Protein AF-A0A2E4W8S2-F1 (afdb_monomer)

Structure (mmCIF, N/CA/C/O backbone):
data_AF-A0A2E4W8S2-F1
#
_entry.id   AF-A0A2E4W8S2-F1
#
loop_
_atom_site.group_PDB
_atom_site.id
_atom_site.type_symbol
_atom_site.label_atom_id
_atom_site.label_alt_id
_atom_site.label_comp_id
_atom_site.label_asym_id
_atom_site.label_entity_id
_atom_site.label_seq_id
_atom_site.pdbx_PDB_ins_code
_atom_site.Cartn_x
_atom_site.Cartn_y
_atom_site.Cartn_z
_atom_site.occupancy
_atom_site.B_iso_or_equiv
_atom_site.auth_seq_id
_atom_site.auth_comp_id
_atom_site.auth_asym_id
_atom_site.auth_atom_id
_atom_site.pdbx_PDB_model_num
ATOM 1 N N . MET A 1 1 ? -14.347 7.498 3.972 1.00 77.75 1 MET A N 1
ATOM 2 C CA . MET A 1 1 ? -12.872 7.646 4.040 1.00 77.75 1 MET A CA 1
ATOM 3 C C . MET A 1 1 ? -12.135 6.314 3.904 1.00 77.75 1 MET A C 1
ATOM 5 O O . MET A 1 1 ? -11.339 6.204 2.988 1.00 77.75 1 MET A O 1
ATOM 9 N N . ALA A 1 2 ? -12.430 5.287 4.717 1.00 89.81 2 ALA A N 1
ATOM 10 C CA . ALA A 1 2 ? -11.776 3.968 4.613 1.00 89.81 2 ALA A CA 1
ATOM 11 C C . ALA A 1 2 ? -11.838 3.335 3.206 1.00 89.81 2 ALA A C 1
ATOM 13 O O . ALA A 1 2 ? -10.816 2.892 2.699 1.00 89.81 2 ALA A O 1
ATOM 14 N N . ALA A 1 3 ? -13.008 3.360 2.552 1.00 91.56 3 ALA A N 1
ATOM 15 C CA . ALA A 1 3 ? -13.163 2.837 1.191 1.00 91.56 3 ALA A CA 1
ATOM 16 C C . ALA A 1 3 ? -12.272 3.567 0.173 1.00 91.56 3 ALA A C 1
ATOM 18 O O . ALA A 1 3 ? -11.621 2.922 -0.633 1.00 91.56 3 ALA A O 1
ATOM 19 N N . ALA A 1 4 ? -12.178 4.899 0.256 1.00 94.50 4 ALA A N 1
ATOM 20 C CA . ALA A 1 4 ? -11.327 5.683 -0.639 1.00 94.50 4 ALA A CA 1
ATOM 21 C C . ALA A 1 4 ? -9.839 5.337 -0.469 1.00 94.50 4 ALA A C 1
ATOM 23 O O . ALA A 1 4 ? -9.138 5.191 -1.464 1.00 94.50 4 ALA A O 1
ATOM 24 N N . LEU A 1 5 ? -9.376 5.153 0.774 1.00 94.69 5 LEU A N 1
ATOM 25 C CA . LEU A 1 5 ? -7.997 4.742 1.059 1.00 94.69 5 LEU A CA 1
ATOM 26 C C . LEU A 1 5 ? -7.706 3.341 0.515 1.00 94.69 5 LEU A C 1
ATOM 28 O O . LEU A 1 5 ? -6.697 3.147 -0.149 1.00 94.69 5 LEU A O 1
ATOM 32 N N . LEU A 1 6 ? -8.618 2.388 0.727 1.00 95.50 6 LEU A N 1
ATOM 33 C CA . LEU A 1 6 ? -8.455 1.025 0.224 1.00 95.50 6 LEU A CA 1
ATOM 34 C C . LEU A 1 6 ? -8.469 0.974 -1.312 1.00 95.50 6 LEU A C 1
ATOM 36 O O . LEU A 1 6 ? -7.662 0.263 -1.911 1.00 95.50 6 LEU A O 1
ATOM 40 N N . THR A 1 7 ? -9.347 1.747 -1.956 1.00 96.81 7 THR A N 1
ATOM 41 C CA . THR A 1 7 ? -9.377 1.884 -3.418 1.00 96.81 7 THR A CA 1
ATOM 42 C C . THR A 1 7 ? -8.080 2.493 -3.937 1.00 96.81 7 THR A C 1
ATOM 44 O O . THR A 1 7 ? -7.538 1.993 -4.919 1.00 96.81 7 THR A O 1
ATOM 47 N N . ALA A 1 8 ? -7.554 3.527 -3.273 1.00 96.81 8 ALA A N 1
ATOM 48 C CA . ALA A 1 8 ? -6.283 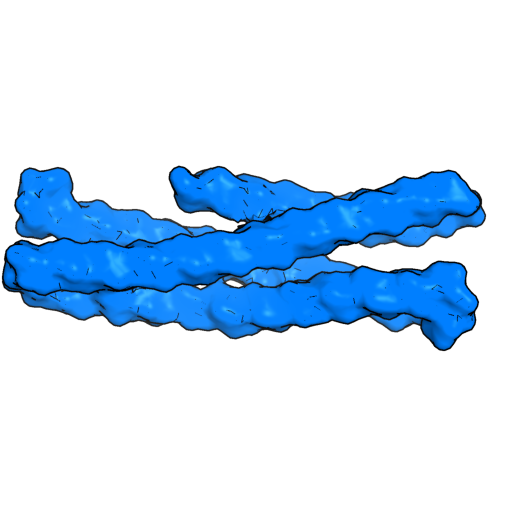4.137 -3.644 1.00 96.81 8 ALA A CA 1
ATOM 49 C C . ALA A 1 8 ? -5.125 3.133 -3.529 1.00 96.81 8 ALA A C 1
ATOM 51 O O . ALA A 1 8 ? -4.430 2.920 -4.518 1.00 96.81 8 ALA A O 1
ATOM 52 N N . THR A 1 9 ? -4.975 2.424 -2.402 1.00 97.06 9 THR A N 1
ATOM 53 C CA . THR A 1 9 ? -3.939 1.382 -2.277 1.00 97.06 9 THR A CA 1
ATOM 54 C C . THR A 1 9 ? -4.109 0.283 -3.331 1.00 97.06 9 THR A C 1
ATOM 56 O O . THR A 1 9 ? -3.142 -0.165 -3.940 1.00 97.06 9 THR A O 1
ATOM 59 N N . THR A 1 10 ? -5.342 -0.150 -3.601 1.00 98.19 10 THR A N 1
ATOM 60 C CA . THR A 1 10 ? -5.601 -1.191 -4.608 1.00 98.19 10 THR A CA 1
ATOM 61 C C . THR A 1 10 ? -5.191 -0.724 -6.003 1.00 98.19 10 THR A C 1
ATOM 63 O O . THR A 1 10 ? -4.492 -1.441 -6.718 1.00 98.19 10 THR A O 1
ATOM 66 N N . LEU A 1 11 ? -5.588 0.492 -6.389 1.00 98.12 11 LEU A N 1
ATOM 67 C CA . LEU A 1 11 ? -5.243 1.060 -7.688 1.00 98.12 11 LEU A CA 1
ATOM 68 C C . LEU A 1 11 ? -3.733 1.283 -7.816 1.00 98.12 11 LEU A C 1
ATOM 70 O O . LEU A 1 11 ? -3.175 1.044 -8.886 1.00 98.12 11 LEU A O 1
ATOM 74 N N . SER A 1 12 ? -3.058 1.675 -6.733 1.00 97.69 12 SER A N 1
ATOM 75 C CA . SER A 1 12 ? -1.608 1.839 -6.742 1.00 97.69 12 SER A CA 1
ATOM 76 C C . SER A 1 12 ? -0.891 0.494 -6.912 1.00 97.69 12 SER A C 1
ATOM 78 O O . SER A 1 12 ? 0.024 0.388 -7.720 1.00 97.69 12 SER A O 1
ATOM 80 N N . ILE A 1 13 ? -1.360 -0.577 -6.270 1.00 98.12 13 ILE A N 1
ATOM 81 C CA . ILE A 1 13 ? -0.814 -1.932 -6.460 1.00 98.12 13 ILE A CA 1
ATOM 82 C C . ILE A 1 13 ? -0.994 -2.419 -7.896 1.00 98.12 13 ILE A C 1
ATOM 84 O O . ILE A 1 13 ? -0.048 -2.930 -8.498 1.00 98.12 13 ILE A O 1
ATOM 88 N N . VAL A 1 14 ? -2.190 -2.238 -8.462 1.00 98.56 14 VAL A N 1
ATOM 89 C CA . VAL A 1 14 ? -2.449 -2.571 -9.869 1.00 98.56 14 VAL A CA 1
ATOM 90 C C . VAL A 1 14 ? -1.524 -1.763 -10.777 1.00 98.56 14 VAL A C 1
ATOM 92 O O . VAL A 1 14 ? -0.908 -2.327 -11.675 1.00 98.56 14 VAL A O 1
ATOM 95 N N . GLY A 1 15 ? -1.358 -0.467 -10.512 1.00 98.44 15 GLY A N 1
ATOM 96 C CA . GLY A 1 15 ? -0.437 0.386 -11.256 1.00 98.44 15 GLY A CA 1
ATOM 97 C C . GLY A 1 15 ? 1.022 -0.077 -11.173 1.00 98.44 15 GLY A C 1
ATOM 98 O O . GLY A 1 15 ? 1.718 -0.038 -12.185 1.00 98.44 15 GLY A O 1
ATOM 99 N N . LEU A 1 16 ? 1.487 -0.564 -10.012 1.00 98.25 16 LEU A N 1
ATOM 100 C CA . LEU A 1 16 ? 2.841 -1.106 -9.856 1.00 98.25 16 LEU A CA 1
ATOM 101 C C . LEU A 1 16 ? 3.005 -2.370 -10.702 1.00 98.25 16 LEU A C 1
ATOM 103 O O . LEU A 1 16 ? 3.991 -2.500 -11.422 1.00 98.25 16 LEU A O 1
ATOM 107 N N . ALA A 1 17 ? 2.021 -3.271 -10.672 1.00 98.50 17 ALA A N 1
ATOM 108 C CA . ALA A 1 17 ? 2.038 -4.484 -11.483 1.00 98.50 17 ALA A CA 1
ATOM 109 C C . ALA A 1 17 ? 2.027 -4.172 -12.991 1.00 98.50 17 ALA A C 1
ATOM 111 O O . ALA A 1 17 ? 2.814 -4.741 -13.745 1.00 98.50 17 ALA A O 1
ATOM 112 N N . VAL A 1 18 ? 1.190 -3.226 -13.431 1.00 98.56 18 VAL A N 1
ATOM 113 C CA . VAL A 1 18 ? 1.166 -2.760 -14.829 1.00 98.56 18 VAL A CA 1
ATOM 114 C C . VAL A 1 18 ? 2.500 -2.120 -15.212 1.00 98.56 18 VAL A C 1
ATOM 116 O O . VAL A 1 18 ? 3.008 -2.375 -16.301 1.00 98.56 18 VAL A O 1
ATOM 119 N N . SER A 1 19 ? 3.103 -1.341 -14.313 1.00 98.06 19 SER A N 1
ATOM 120 C CA . SER A 1 19 ? 4.425 -0.761 -14.540 1.00 98.06 19 SER A CA 1
ATOM 121 C C . SER A 1 19 ? 5.490 -1.841 -14.744 1.00 98.06 19 SER A C 1
ATOM 123 O O . SER A 1 19 ? 6.252 -1.752 -15.703 1.00 98.06 19 SER A O 1
ATOM 125 N N . VAL A 1 20 ? 5.492 -2.909 -13.936 1.00 98.00 20 VAL A N 1
ATOM 126 C CA . VAL A 1 20 ? 6.392 -4.063 -14.132 1.00 98.00 20 VAL A CA 1
ATOM 127 C C . VAL A 1 20 ? 6.211 -4.682 -15.519 1.00 98.00 20 VAL A C 1
ATOM 129 O O . VAL A 1 20 ? 7.197 -4.950 -16.201 1.00 98.00 20 VAL A O 1
ATOM 132 N N . VAL A 1 21 ? 4.967 -4.863 -15.973 1.00 98.12 21 VAL A N 1
ATOM 133 C CA . VAL A 1 21 ? 4.690 -5.364 -17.330 1.00 98.12 21 VAL A CA 1
ATOM 134 C C . VAL A 1 21 ? 5.247 -4.414 -18.391 1.00 98.12 21 VAL A C 1
ATOM 136 O O . VAL A 1 21 ? 5.896 -4.866 -19.329 1.00 98.12 21 VAL A O 1
ATOM 139 N N . PHE A 1 22 ? 5.058 -3.101 -18.241 1.00 97.81 22 PHE A N 1
ATOM 140 C CA . PHE A 1 22 ? 5.627 -2.124 -19.174 1.00 97.81 22 PHE A CA 1
ATOM 141 C C . PHE A 1 22 ? 7.155 -2.135 -19.189 1.00 97.81 22 PHE A C 1
ATOM 143 O O . PHE A 1 22 ? 7.720 -1.953 -20.260 1.00 97.81 22 PHE A O 1
ATOM 150 N N . GLY A 1 23 ? 7.805 -2.388 -18.052 1.00 96.25 23 GLY A N 1
ATOM 151 C CA . GLY A 1 23 ? 9.261 -2.507 -17.973 1.00 96.25 23 GLY A CA 1
ATOM 152 C C . GLY A 1 23 ? 9.794 -3.684 -18.794 1.00 96.25 23 GLY A C 1
ATOM 153 O O . GLY A 1 23 ? 10.776 -3.533 -19.509 1.00 96.25 23 GLY A O 1
ATOM 154 N N . HIS A 1 24 ? 9.103 -4.830 -18.770 1.00 96.19 24 HIS A N 1
ATOM 155 C CA . HIS A 1 24 ? 9.475 -6.003 -19.580 1.00 96.19 24 HIS A CA 1
ATOM 156 C C . HIS A 1 24 ? 9.240 -5.820 -21.077 1.00 96.19 24 HIS A C 1
ATOM 158 O O . HIS A 1 24 ? 9.953 -6.408 -21.884 1.00 96.19 24 HIS A O 1
ATOM 164 N N . LEU A 1 25 ? 8.231 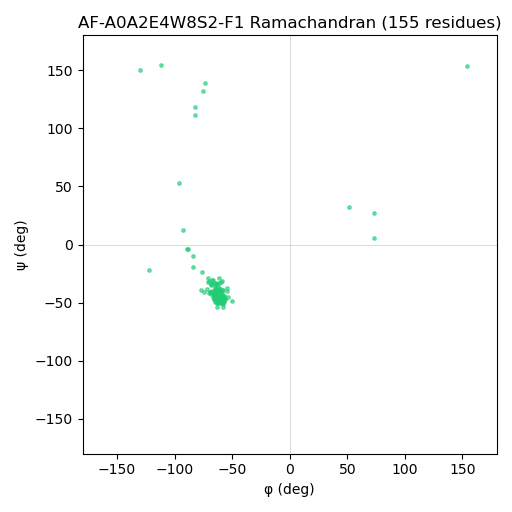-5.031 -21.444 1.00 96.19 25 LEU A N 1
ATOM 165 C CA . LEU A 1 25 ? 7.868 -4.779 -22.839 1.00 96.19 25 LEU A CA 1
ATOM 166 C C . LEU A 1 25 ? 8.624 -3.593 -23.455 1.00 96.19 25 LEU A C 1
ATOM 168 O O . LEU A 1 25 ? 8.406 -3.292 -24.625 1.00 96.19 25 LEU A O 1
ATOM 172 N N . ALA A 1 26 ? 9.451 -2.884 -22.683 1.00 94.25 26 ALA A N 1
ATOM 173 C CA . ALA A 1 26 ? 10.141 -1.693 -23.153 1.00 94.25 26 ALA A CA 1
ATOM 174 C C . ALA A 1 26 ? 11.417 -2.057 -23.927 1.00 94.25 26 ALA A C 1
ATOM 176 O O . ALA A 1 26 ? 12.408 -2.510 -23.355 1.00 94.25 26 ALA A O 1
ATOM 177 N N . HIS A 1 27 ? 11.405 -1.801 -25.233 1.00 91.69 27 HIS A N 1
AT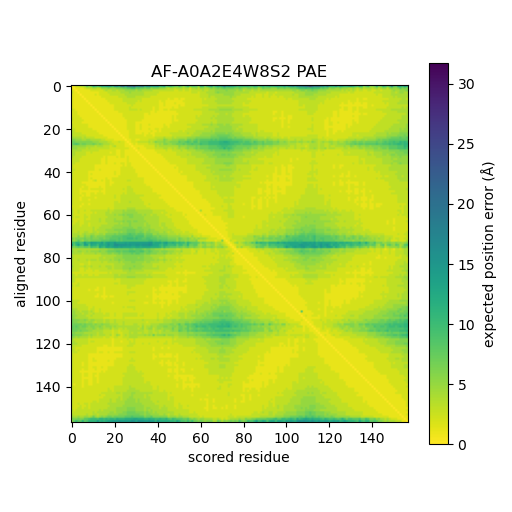OM 178 C CA . HIS A 1 27 ? 12.553 -1.973 -26.125 1.00 91.69 27 HIS A CA 1
ATOM 179 C C . HIS A 1 27 ? 12.939 -0.672 -26.841 1.00 91.69 27 HIS A C 1
ATOM 181 O O . HIS A 1 27 ? 14.083 -0.522 -27.270 1.00 91.69 27 HIS A O 1
ATOM 187 N N . ALA A 1 28 ? 12.010 0.283 -26.949 1.00 94.69 28 ALA A N 1
ATOM 188 C CA . ALA A 1 28 ? 12.233 1.595 -27.547 1.00 94.69 28 ALA A CA 1
ATOM 189 C C . ALA A 1 28 ? 12.184 2.737 -26.507 1.00 94.69 28 ALA A C 1
ATOM 191 O O . ALA A 1 28 ? 11.473 2.634 -25.503 1.00 94.69 28 ALA A O 1
ATOM 192 N N . PRO A 1 29 ? 12.846 3.887 -26.760 1.00 92.06 29 PRO A N 1
ATOM 193 C CA . PRO A 1 29 ? 12.883 5.011 -25.815 1.00 92.06 29 PRO A CA 1
ATOM 194 C C . PRO A 1 29 ? 11.504 5.520 -25.363 1.00 92.06 29 PRO A C 1
ATOM 196 O O . PRO A 1 29 ? 11.315 5.864 -24.199 1.00 92.06 29 PRO A O 1
ATOM 199 N N . GLY A 1 30 ? 10.512 5.536 -26.262 1.00 95.00 30 GLY A N 1
ATOM 200 C CA . GLY A 1 30 ? 9.146 5.952 -25.922 1.00 95.00 30 GLY A CA 1
ATOM 201 C C . GLY A 1 30 ? 8.431 4.992 -24.962 1.00 95.00 30 GLY A C 1
ATOM 202 O O . GLY A 1 30 ? 7.617 5.419 -24.145 1.00 95.00 30 GLY A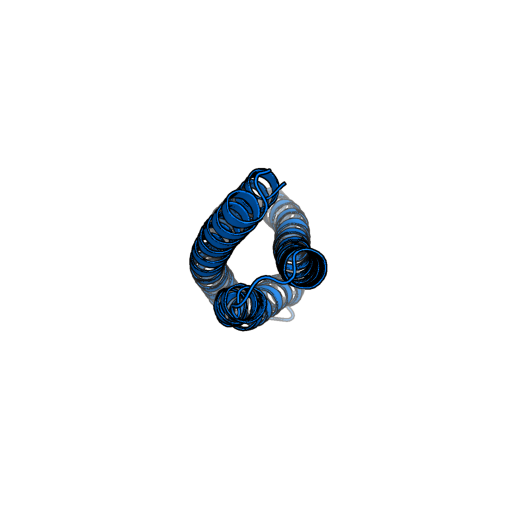 O 1
ATOM 203 N N . GLU A 1 31 ? 8.753 3.700 -25.016 1.00 96.00 31 GLU A N 1
ATOM 204 C CA . GLU A 1 31 ? 8.179 2.680 -24.132 1.00 96.00 31 GLU A CA 1
ATOM 205 C C . GLU A 1 31 ? 8.810 2.742 -22.742 1.00 96.00 31 GLU A C 1
ATOM 207 O O . GLU A 1 31 ? 8.091 2.652 -21.745 1.00 96.00 31 GLU A O 1
ATOM 212 N N . VAL A 1 32 ? 10.124 2.991 -22.683 1.00 94.88 32 VAL A N 1
ATOM 213 C CA . VAL A 1 32 ? 10.847 3.269 -21.435 1.00 94.88 32 VAL A CA 1
ATOM 214 C C . VAL A 1 32 ? 10.251 4.497 -20.752 1.00 94.88 32 VAL A C 1
ATOM 216 O O . VAL A 1 32 ? 9.871 4.425 -19.586 1.00 94.88 32 VAL A O 1
ATOM 219 N N . LEU A 1 33 ? 10.051 5.600 -21.484 1.00 95.88 33 LEU A N 1
ATOM 220 C CA . LEU A 1 33 ? 9.434 6.806 -20.924 1.00 95.88 33 LEU A CA 1
ATOM 221 C C . LEU A 1 33 ? 8.030 6.531 -20.362 1.00 95.88 33 LEU A C 1
ATOM 223 O O . LEU A 1 33 ? 7.680 7.051 -19.299 1.00 95.88 33 LEU A O 1
ATOM 227 N N . ARG A 1 34 ? 7.229 5.696 -21.039 1.00 97.12 34 ARG A N 1
ATOM 228 C CA . ARG A 1 34 ? 5.901 5.288 -20.558 1.00 97.12 34 ARG A CA 1
ATOM 229 C C . ARG A 1 34 ? 5.989 4.469 -19.268 1.00 97.12 34 ARG A C 1
ATOM 231 O O . ARG A 1 34 ? 5.216 4.729 -18.346 1.00 97.12 34 ARG A O 1
ATOM 238 N N . HIS A 1 35 ? 6.909 3.504 -19.200 1.00 97.25 35 HIS A N 1
ATOM 239 C CA . HIS A 1 35 ? 7.179 2.720 -17.992 1.00 97.25 35 HIS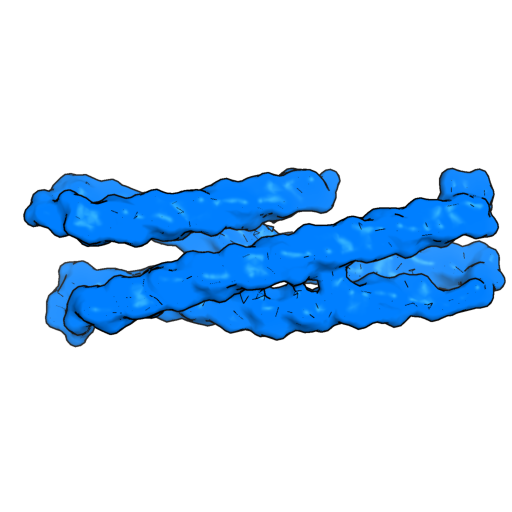 A CA 1
ATOM 240 C C . HIS A 1 35 ? 7.580 3.631 -16.825 1.00 97.25 35 HIS A C 1
ATOM 242 O O . HIS A 1 35 ? 6.913 3.620 -15.792 1.00 97.25 35 HIS A O 1
ATOM 248 N N . VAL A 1 36 ? 8.593 4.481 -17.017 1.00 96.50 36 VAL A N 1
ATOM 249 C CA . VAL A 1 36 ? 9.119 5.385 -15.983 1.00 96.50 36 VAL A CA 1
ATOM 250 C C . VAL A 1 36 ? 8.048 6.361 -15.499 1.00 96.50 36 VAL A C 1
ATOM 252 O O . VAL A 1 36 ? 7.837 6.498 -14.294 1.00 96.50 36 VAL A O 1
ATOM 255 N N . SER A 1 37 ? 7.314 6.999 -16.415 1.00 96.88 37 SER A N 1
ATOM 256 C CA . SER A 1 37 ? 6.275 7.978 -16.057 1.00 96.88 37 SER A CA 1
ATOM 257 C C . SER A 1 37 ? 5.170 7.351 -15.202 1.00 96.88 37 SER A C 1
ATOM 259 O O . SER A 1 37 ? 4.771 7.918 -14.182 1.00 96.88 37 SER A O 1
ATOM 261 N N . LEU A 1 38 ? 4.708 6.152 -15.579 1.00 97.75 38 LEU A N 1
ATOM 262 C CA . LEU A 1 38 ? 3.733 5.402 -14.790 1.00 97.75 38 LEU A CA 1
ATOM 263 C C . LEU A 1 38 ? 4.326 4.970 -13.441 1.00 97.75 38 LEU A C 1
ATOM 265 O O . LEU A 1 38 ? 3.683 5.156 -12.409 1.00 97.75 38 LEU A O 1
ATOM 269 N N . ALA A 1 39 ? 5.546 4.423 -13.434 1.00 97.44 39 ALA A N 1
ATOM 270 C CA . ALA A 1 39 ? 6.221 3.947 -12.229 1.00 97.44 39 ALA A CA 1
ATOM 271 C C . ALA A 1 39 ? 6.363 5.053 -11.178 1.00 97.44 39 ALA A C 1
ATOM 273 O O . ALA A 1 39 ? 6.039 4.833 -10.010 1.00 97.44 39 ALA A O 1
ATOM 274 N N . VAL A 1 40 ? 6.795 6.250 -11.588 1.00 97.25 40 VAL A N 1
ATOM 275 C CA . VAL A 1 40 ? 6.959 7.409 -10.700 1.00 97.25 40 VAL A CA 1
ATOM 276 C C . VAL A 1 40 ? 5.616 7.831 -10.111 1.00 97.25 40 VAL A C 1
ATOM 278 O O . VAL A 1 40 ? 5.491 7.946 -8.889 1.00 97.25 40 VAL A O 1
ATOM 281 N N . PHE A 1 41 ? 4.596 8.008 -10.955 1.00 98.06 41 PHE A N 1
ATOM 282 C CA . PHE A 1 41 ? 3.262 8.405 -10.502 1.00 98.06 41 PHE A CA 1
ATOM 283 C C . PHE A 1 41 ? 2.689 7.405 -9.491 1.00 98.06 41 PHE A C 1
ATOM 285 O O . PHE A 1 41 ? 2.251 7.777 -8.399 1.00 98.06 41 PHE A O 1
ATOM 292 N N . VAL A 1 42 ? 2.745 6.116 -9.822 1.00 98.19 42 VAL A N 1
ATOM 293 C CA . VAL A 1 42 ? 2.183 5.066 -8.977 1.00 98.19 42 VAL A CA 1
ATOM 294 C C . VAL A 1 42 ? 2.999 4.857 -7.697 1.00 98.19 42 VAL A C 1
ATOM 296 O O . VAL A 1 42 ? 2.424 4.560 -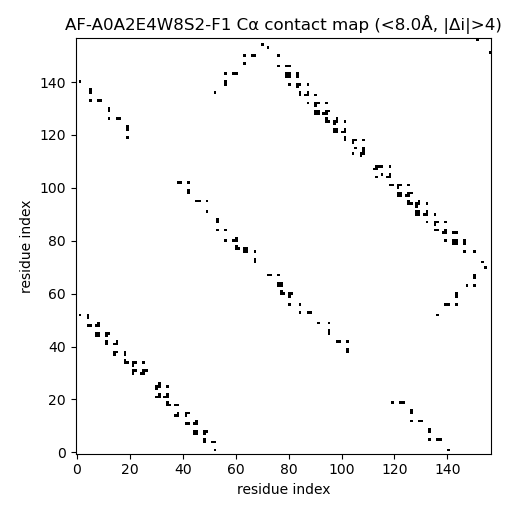6.648 1.00 98.19 42 VAL A O 1
ATOM 299 N N . THR A 1 43 ? 4.316 5.064 -7.732 1.00 98.31 43 THR A N 1
ATOM 300 C CA . THR A 1 43 ? 5.164 5.052 -6.529 1.00 98.31 43 THR A CA 1
ATOM 301 C C . THR A 1 43 ? 4.707 6.126 -5.546 1.00 98.31 43 THR A C 1
ATOM 303 O O . THR A 1 43 ? 4.426 5.818 -4.389 1.00 98.31 43 THR A O 1
ATOM 306 N N . MET A 1 44 ? 4.538 7.371 -6.004 1.00 98.06 44 MET A N 1
ATOM 307 C CA . MET A 1 44 ? 4.032 8.465 -5.163 1.00 98.06 44 MET A CA 1
ATOM 308 C C . MET A 1 44 ? 2.648 8.147 -4.591 1.00 98.06 44 MET A C 1
ATOM 310 O O . MET A 1 44 ? 2.409 8.318 -3.395 1.00 98.06 44 MET A O 1
ATOM 314 N N . MET A 1 45 ? 1.755 7.616 -5.427 1.00 97.88 45 MET A N 1
ATOM 315 C CA . MET A 1 45 ? 0.415 7.212 -5.010 1.00 97.88 45 MET A CA 1
ATOM 316 C C . MET A 1 45 ? 0.435 6.093 -3.955 1.00 97.88 45 MET A C 1
ATOM 318 O O . MET A 1 45 ? -0.333 6.144 -2.994 1.00 97.88 45 MET A O 1
ATOM 322 N N . THR A 1 46 ? 1.325 5.109 -4.096 1.00 98.25 46 THR A N 1
ATOM 323 C CA . THR A 1 46 ? 1.496 3.991 -3.151 1.00 98.25 46 THR A CA 1
ATOM 324 C C . THR A 1 46 ? 1.975 4.493 -1.791 1.00 98.25 46 THR A C 1
ATOM 326 O O . THR A 1 46 ? 1.366 4.200 -0.761 1.00 98.25 46 THR A O 1
ATOM 329 N N . LEU A 1 47 ? 3.024 5.321 -1.788 1.00 98.12 47 LEU A N 1
ATOM 330 C CA . LEU A 1 47 ? 3.573 5.938 -0.578 1.00 98.12 47 LEU A CA 1
ATOM 331 C C . LEU A 1 47 ? 2.525 6.784 0.150 1.00 98.12 47 LEU A C 1
ATOM 333 O O . LEU A 1 47 ? 2.375 6.675 1.370 1.00 98.12 47 LEU A O 1
ATOM 337 N N . LEU A 1 48 ? 1.778 7.601 -0.600 1.00 97.62 48 LEU A N 1
ATOM 338 C CA . LEU A 1 48 ? 0.701 8.423 -0.058 1.00 97.62 48 LEU A CA 1
ATOM 339 C C . LEU A 1 48 ? -0.406 7.560 0.556 1.00 97.62 48 LEU A C 1
ATOM 341 O O . LEU A 1 48 ? -0.840 7.837 1.674 1.00 97.62 48 LEU A O 1
ATOM 345 N N . SER A 1 49 ? -0.844 6.511 -0.145 1.00 97.44 49 SER A N 1
ATOM 346 C CA . SER A 1 49 ? -1.950 5.652 0.294 1.00 97.44 49 SER A CA 1
ATOM 347 C C . SER A 1 49 ? -1.619 4.939 1.605 1.00 97.44 49 SER A C 1
ATOM 349 O O . SER A 1 49 ? -2.375 5.061 2.571 1.00 97.44 49 SER A O 1
ATOM 351 N N . HIS A 1 50 ? -0.448 4.299 1.691 1.00 97.81 50 HIS A N 1
ATOM 352 C CA . HIS A 1 50 ? -0.002 3.641 2.921 1.00 97.81 50 HIS A CA 1
ATOM 353 C C . HIS A 1 50 ? 0.177 4.627 4.079 1.00 97.81 50 HIS A C 1
ATOM 355 O O . HIS A 1 50 ? -0.268 4.361 5.197 1.00 97.81 50 HIS A O 1
ATOM 361 N N . SER A 1 51 ? 0.772 5.795 3.820 1.00 97.56 51 SER A N 1
ATOM 362 C CA . SER A 1 51 ? 0.960 6.823 4.851 1.00 97.56 51 SER A CA 1
ATOM 363 C C . SER A 1 51 ? -0.379 7.326 5.394 1.00 97.56 51 SER A C 1
ATOM 365 O O . SER A 1 51 ? -0.591 7.364 6.607 1.00 97.56 51 SER A O 1
ATOM 367 N N . MET A 1 52 ? -1.323 7.650 4.506 1.00 97.69 52 MET A N 1
ATOM 368 C CA . MET A 1 52 ? -2.656 8.117 4.888 1.00 97.69 52 MET A CA 1
ATOM 369 C C . MET A 1 52 ? -3.450 7.047 5.637 1.00 97.69 52 MET A C 1
ATOM 371 O O . MET A 1 52 ? -4.151 7.365 6.599 1.00 97.69 52 MET A O 1
ATOM 375 N N . LEU A 1 53 ? -3.327 5.777 5.250 1.00 97.31 53 LEU A N 1
ATOM 376 C CA . LEU A 1 53 ? -4.004 4.680 5.932 1.00 97.31 53 LEU A CA 1
ATOM 377 C C . LEU A 1 53 ? -3.433 4.433 7.334 1.00 97.31 53 LEU A C 1
ATOM 379 O O . LEU A 1 53 ? -4.199 4.272 8.288 1.00 97.31 53 LEU A O 1
ATOM 383 N N . MET A 1 54 ? -2.111 4.496 7.501 1.00 96.50 54 MET A N 1
ATOM 384 C CA . MET A 1 54 ? -1.477 4.450 8.821 1.00 96.50 54 MET A CA 1
ATOM 385 C C . MET A 1 54 ? -1.952 5.602 9.721 1.00 96.50 54 MET A C 1
ATOM 387 O O . MET A 1 54 ? -2.369 5.357 10.857 1.00 96.50 54 MET A O 1
ATOM 391 N N . PHE A 1 55 ? -1.978 6.843 9.217 1.00 96.69 55 PHE A N 1
ATOM 392 C CA . PHE A 1 55 ? -2.504 7.991 9.969 1.00 96.69 55 PHE A CA 1
ATOM 393 C C . PHE A 1 55 ? -3.993 7.856 10.293 1.00 96.69 55 PHE A C 1
ATOM 395 O O . PHE A 1 55 ? -4.414 8.178 11.406 1.00 96.69 55 PHE A O 1
ATOM 402 N N . TYR A 1 56 ? -4.789 7.321 9.369 1.00 96.12 56 TYR A N 1
ATOM 403 C CA . TYR A 1 56 ? -6.201 7.038 9.601 1.00 96.12 56 TYR A CA 1
ATOM 404 C C . TYR A 1 56 ? -6.405 6.064 10.768 1.00 96.12 56 TYR A C 1
ATOM 406 O O . TYR A 1 56 ? -7.211 6.333 11.661 1.00 96.12 56 TYR A O 1
ATOM 414 N N . LEU A 1 57 ? -5.649 4.960 10.809 1.00 95.81 57 LEU A N 1
ATOM 415 C CA . LEU A 1 57 ? -5.711 3.982 11.902 1.00 95.81 57 LEU A CA 1
ATOM 416 C C . LEU A 1 57 ? -5.203 4.560 13.235 1.00 95.81 57 LEU A C 1
ATOM 418 O O . LEU A 1 57 ? -5.689 4.178 14.305 1.00 95.81 57 LEU A O 1
ATOM 422 N N . ILE A 1 58 ? -4.251 5.500 13.199 1.00 95.81 58 ILE A N 1
ATOM 423 C CA . ILE A 1 58 ? -3.839 6.269 14.383 1.00 95.81 58 ILE A CA 1
ATOM 424 C C . ILE A 1 58 ? -4.997 7.114 14.905 1.00 95.81 58 ILE A C 1
ATOM 426 O O . ILE A 1 58 ? -5.368 6.985 16.076 1.00 95.81 58 ILE A O 1
ATOM 430 N N . GLY A 1 59 ? -5.593 7.925 14.031 1.00 95.38 59 GLY A N 1
ATOM 431 C CA . GLY A 1 59 ? -6.705 8.806 14.373 1.00 95.38 59 GLY A CA 1
ATOM 432 C C . GLY A 1 59 ? -7.917 8.038 14.896 1.00 95.38 59 GLY A C 1
ATOM 433 O O . GLY A 1 59 ? -8.481 8.409 15.922 1.00 95.38 59 GLY A O 1
ATOM 434 N N . LYS A 1 60 ? -8.278 6.916 14.261 1.00 94.06 60 LYS A N 1
ATOM 435 C CA . LYS A 1 60 ? -9.402 6.082 14.706 1.00 94.06 60 LYS A CA 1
ATOM 436 C C . LYS A 1 60 ? -9.181 5.454 16.077 1.00 94.06 60 LYS A C 1
ATOM 438 O O . LYS A 1 60 ? -10.097 5.490 16.892 1.00 94.06 60 LYS A O 1
ATOM 443 N N . GLY A 1 61 ? -7.981 4.946 16.360 1.00 94.25 61 GLY A N 1
ATOM 444 C CA . GLY A 1 61 ? -7.661 4.426 17.692 1.00 94.25 61 GLY A CA 1
ATOM 445 C C . GLY A 1 61 ? -7.785 5.496 18.783 1.00 94.25 61 GLY A C 1
ATOM 446 O O . GLY A 1 61 ? -8.320 5.220 19.854 1.00 94.25 61 GLY A O 1
ATOM 447 N N . LYS A 1 62 ? -7.353 6.733 18.496 1.00 94.81 62 LYS A N 1
ATOM 448 C CA . LYS A 1 62 ? -7.506 7.872 19.414 1.00 94.81 62 LYS A CA 1
ATOM 449 C C . LYS A 1 62 ? -8.981 8.231 19.634 1.00 94.81 62 LYS A C 1
ATOM 451 O O . LYS A 1 62 ? -9.401 8.310 20.781 1.00 94.81 62 LYS A O 1
ATOM 456 N N . ALA A 1 63 ? -9.756 8.378 18.559 1.00 94.81 63 ALA A N 1
ATOM 457 C CA . ALA A 1 63 ? -11.169 8.749 18.636 1.00 94.81 63 ALA A CA 1
ATOM 458 C C . ALA A 1 63 ? -12.007 7.718 19.411 1.00 94.81 63 ALA A C 1
ATOM 460 O O . ALA A 1 63 ? -12.837 8.087 20.235 1.00 94.81 63 ALA A O 1
ATOM 461 N N . VAL A 1 64 ? -11.756 6.422 19.192 1.00 95.75 64 VAL A N 1
ATOM 462 C CA . VAL A 1 64 ? -12.432 5.344 19.931 1.00 95.75 64 VAL A CA 1
ATOM 463 C C . VAL A 1 64 ? -12.084 5.377 21.415 1.00 95.75 64 VAL A C 1
ATOM 465 O O . VAL A 1 64 ? -12.971 5.209 22.246 1.00 95.75 64 VAL A O 1
ATOM 468 N N . ARG A 1 65 ? -10.815 5.625 21.759 1.00 94.56 65 ARG A N 1
ATOM 469 C CA . ARG A 1 65 ? -10.396 5.772 23.157 1.00 94.56 65 ARG A CA 1
ATOM 470 C C . ARG A 1 65 ? -11.117 6.936 23.832 1.00 94.56 65 ARG A C 1
ATOM 472 O O . ARG A 1 65 ? -11.657 6.758 24.912 1.00 94.56 65 ARG A O 1
ATOM 479 N N . GLU A 1 66 ? -11.137 8.100 23.189 1.00 95.19 66 GLU A N 1
ATOM 480 C CA . GLU A 1 66 ? -11.787 9.303 23.724 1.00 95.19 66 GLU A CA 1
ATOM 481 C C . GLU A 1 66 ? -13.295 9.097 23.913 1.00 95.19 66 GLU A C 1
ATOM 483 O O . GLU A 1 66 ? -13.818 9.430 24.972 1.00 95.19 66 GLU A O 1
ATOM 488 N N . ALA A 1 67 ? -13.974 8.469 22.947 1.00 95.06 67 ALA A N 1
ATOM 489 C CA . ALA A 1 67 ? -15.396 8.145 23.053 1.00 95.06 67 ALA A CA 1
ATOM 490 C C . ALA A 1 67 ? -15.692 7.135 24.177 1.00 95.06 67 ALA A C 1
ATOM 492 O O . ALA A 1 67 ? -16.624 7.333 24.952 1.00 95.06 67 ALA A O 1
ATOM 493 N N . ALA A 1 68 ? -14.883 6.076 24.300 1.00 95.06 68 ALA A N 1
ATOM 494 C CA . ALA A 1 68 ? -15.047 5.080 25.357 1.00 95.06 68 ALA A CA 1
ATOM 495 C C . ALA A 1 68 ? -14.806 5.673 26.753 1.00 95.06 68 ALA A C 1
ATOM 497 O O . ALA A 1 68 ? -15.559 5.374 27.674 1.00 95.06 68 ALA A O 1
ATOM 498 N N . THR A 1 69 ? -13.800 6.543 26.905 1.00 94.62 69 THR A N 1
ATOM 499 C CA . THR A 1 69 ? -13.548 7.262 28.162 1.00 94.62 69 THR A CA 1
ATOM 500 C C . THR A 1 69 ? -14.683 8.230 28.497 1.00 94.62 69 THR A C 1
ATOM 502 O O . THR A 1 69 ? -15.118 8.260 29.641 1.00 94.62 69 THR A O 1
ATOM 505 N N . ALA A 1 70 ? -15.185 8.990 27.519 1.00 93.56 70 ALA A N 1
ATOM 506 C CA . ALA A 1 70 ? -16.268 9.950 27.738 1.00 93.56 70 ALA A CA 1
ATOM 507 C C . ALA A 1 70 ? -17.601 9.282 28.118 1.00 93.56 70 ALA A C 1
ATOM 509 O O . ALA A 1 70 ? -18.370 9.858 28.877 1.00 93.56 70 ALA A O 1
ATOM 510 N N . GLY A 1 71 ? -17.871 8.081 27.600 1.00 93.12 71 GLY A N 1
ATOM 511 C CA . GLY A 1 71 ? -19.052 7.292 27.956 1.00 93.12 71 GLY A CA 1
ATOM 512 C C . GLY A 1 71 ? -18.846 6.294 29.094 1.00 93.12 71 GLY A C 1
ATOM 513 O O . GLY A 1 71 ? -19.673 5.401 29.239 1.00 93.12 71 GLY A O 1
ATOM 514 N N . GLU A 1 72 ? -17.736 6.389 29.837 1.00 93.94 72 GLU A N 1
ATOM 515 C CA . GLU A 1 72 ? -17.405 5.509 30.971 1.00 93.94 72 GLU A CA 1
ATOM 516 C C . GLU A 1 72 ? -17.501 4.003 30.643 1.00 93.94 72 GLU A C 1
ATOM 518 O O . GLU A 1 72 ? -17.834 3.166 31.486 1.00 93.94 72 GLU A O 1
ATOM 523 N N . LEU A 1 73 ? -17.202 3.632 29.395 1.00 92.81 73 LEU A N 1
ATOM 524 C CA . LEU A 1 73 ? -17.326 2.254 28.937 1.00 92.81 73 LEU A CA 1
ATOM 525 C C . LEU A 1 73 ? -16.186 1.390 29.481 1.00 92.81 73 LEU A C 1
ATOM 527 O O . LEU A 1 73 ? -15.006 1.713 29.329 1.00 92.81 73 LEU A O 1
ATOM 531 N N . SER A 1 74 ? -16.532 0.224 30.028 1.00 84.50 74 SER A N 1
ATOM 532 C CA . SER A 1 74 ? -15.555 -0.797 30.400 1.00 84.50 74 SER A CA 1
ATOM 533 C C . SER A 1 74 ? -15.159 -1.638 29.176 1.00 84.50 74 SER A C 1
ATOM 535 O O . SER A 1 74 ? -15.983 -2.297 28.540 1.00 84.50 74 SER A O 1
ATOM 537 N N . GLY A 1 75 ? -1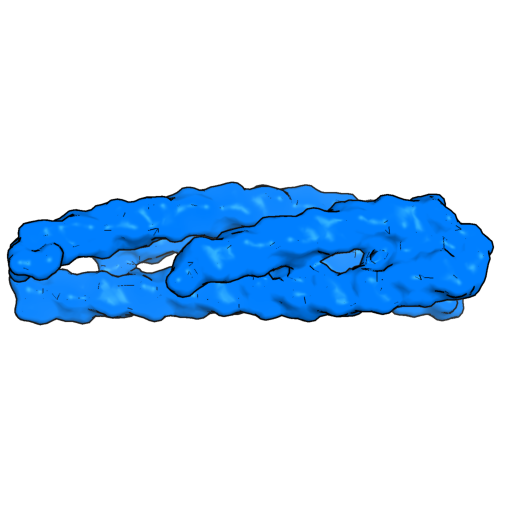3.877 -1.603 28.806 1.00 83.44 75 GLY A N 1
ATOM 538 C CA . GLY A 1 75 ? -13.331 -2.415 27.715 1.00 83.44 75 GLY A CA 1
ATOM 539 C C . GLY A 1 75 ? -12.099 -1.804 27.054 1.00 83.44 75 GLY A C 1
ATOM 540 O O . GLY A 1 75 ? -11.927 -0.588 27.033 1.00 83.44 75 GLY A O 1
ATOM 541 N N . ASP A 1 76 ? -11.250 -2.651 26.471 1.00 88.62 76 ASP A N 1
ATOM 542 C CA . ASP A 1 76 ? -10.003 -2.221 25.827 1.00 88.62 76 ASP A CA 1
ATOM 543 C C . ASP A 1 76 ? -10.148 -2.032 24.303 1.00 88.62 76 ASP A C 1
ATOM 545 O O . ASP A 1 76 ? -9.404 -2.569 23.481 1.00 88.62 76 ASP A O 1
ATOM 549 N N . PHE A 1 77 ? -11.151 -1.243 23.907 1.00 91.94 77 PHE A N 1
ATOM 550 C CA . PHE A 1 77 ? -11.473 -0.980 22.496 1.00 91.94 77 PHE A CA 1
ATOM 551 C C . PHE A 1 77 ? -10.304 -0.335 21.733 1.00 91.94 77 PHE A C 1
ATOM 553 O O . PHE A 1 77 ? -10.114 -0.553 20.533 1.00 91.94 77 PHE A O 1
ATOM 560 N N . ALA A 1 78 ? -9.503 0.473 22.429 1.00 89.75 78 ALA A N 1
ATOM 561 C CA . ALA A 1 78 ? -8.332 1.114 21.852 1.00 89.75 78 ALA A CA 1
ATOM 562 C C . ALA A 1 78 ? -7.195 0.109 21.601 1.00 89.75 78 ALA A C 1
ATOM 564 O O . ALA A 1 78 ? -6.523 0.215 20.566 1.00 89.75 78 ALA A O 1
ATOM 565 N N . ALA A 1 79 ? -6.981 -0.875 22.486 1.00 91.94 79 ALA A N 1
ATOM 566 C CA . ALA A 1 79 ? -6.003 -1.928 22.230 1.00 91.94 79 ALA A CA 1
ATOM 567 C C . ALA A 1 79 ? -6.425 -2.852 21.092 1.00 91.94 79 ALA A C 1
ATOM 569 O O . ALA A 1 79 ? -5.554 -3.243 20.318 1.00 91.94 79 ALA A O 1
ATOM 570 N N . ASP A 1 80 ? -7.718 -3.137 20.916 1.00 92.69 80 ASP A N 1
ATOM 571 C CA . ASP A 1 80 ? -8.201 -3.923 19.772 1.00 92.69 80 ASP A CA 1
ATOM 572 C C . ASP A 1 80 ? -7.771 -3.284 18.440 1.00 92.69 80 ASP A C 1
ATOM 574 O O . ASP A 1 80 ? -7.193 -3.944 17.571 1.00 92.69 80 ASP A O 1
ATOM 578 N N . ILE A 1 81 ? -7.951 -1.964 18.304 1.00 93.75 81 ILE A N 1
ATOM 579 C CA . ILE A 1 81 ? -7.502 -1.211 17.120 1.00 93.75 81 ILE A CA 1
ATOM 580 C C . ILE A 1 81 ? -5.971 -1.158 17.040 1.00 93.75 81 ILE A C 1
ATOM 582 O O . ILE A 1 81 ? -5.397 -1.299 15.956 1.00 93.75 81 ILE A O 1
ATOM 586 N N . SER A 1 82 ? -5.290 -0.968 18.172 1.00 93.38 82 SER A N 1
ATOM 587 C CA . SER A 1 82 ? -3.824 -0.942 18.233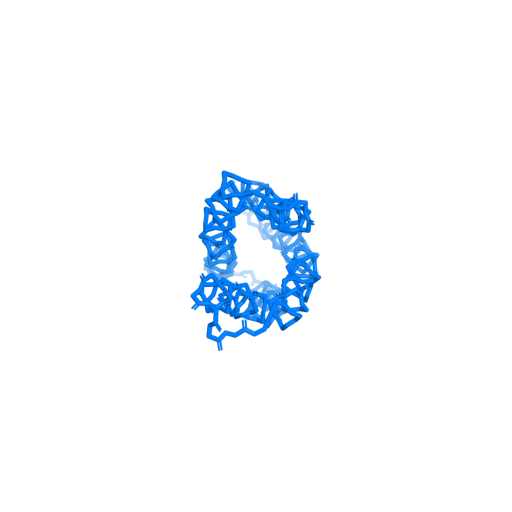 1.00 93.38 82 SER A CA 1
ATOM 588 C C . SER A 1 82 ? -3.210 -2.269 17.772 1.00 93.38 82 SER A C 1
ATOM 590 O O . SER A 1 82 ? -2.268 -2.283 16.981 1.00 93.38 82 SER A O 1
ATOM 592 N N . ASN A 1 83 ? -3.775 -3.395 18.201 1.00 95.50 83 ASN A N 1
ATOM 593 C CA . ASN A 1 83 ? -3.338 -4.729 17.808 1.00 95.50 83 ASN A CA 1
ATOM 594 C C . ASN A 1 83 ? -3.623 -4.996 16.330 1.00 95.50 83 ASN A C 1
ATOM 596 O O . ASN A 1 83 ? -2.750 -5.504 15.629 1.00 95.50 83 ASN A O 1
ATOM 600 N N . ALA A 1 84 ? -4.788 -4.575 15.834 1.00 95.06 84 ALA A N 1
ATOM 601 C CA . ALA A 1 84 ? -5.157 -4.731 14.432 1.00 95.06 84 ALA A CA 1
ATOM 602 C C . ALA A 1 84 ? -4.251 -3.940 13.473 1.00 95.06 84 ALA A C 1
ATOM 604 O O . ALA A 1 84 ? -3.981 -4.403 12.367 1.00 95.06 84 ALA A O 1
ATOM 605 N N . ARG A 1 85 ? -3.746 -2.765 13.879 1.00 95.00 85 ARG A N 1
ATOM 606 C CA . ARG A 1 85 ? -2.867 -1.950 13.021 1.00 95.00 85 ARG A CA 1
ATOM 607 C C . ARG A 1 85 ? -1.390 -2.351 13.069 1.00 95.00 85 ARG A C 1
ATOM 609 O O . ARG A 1 85 ? -0.674 -2.011 12.137 1.00 95.00 85 ARG A O 1
ATOM 616 N N . LYS A 1 86 ? -0.903 -3.070 14.092 1.00 95.88 86 LYS A N 1
ATOM 617 C CA . LYS A 1 86 ? 0.525 -3.465 14.194 1.00 95.88 86 LYS A CA 1
ATOM 618 C C . LYS A 1 86 ? 1.074 -4.113 12.907 1.00 95.88 86 LYS A C 1
ATOM 620 O O . LYS A 1 86 ? 2.119 -3.659 12.436 1.00 95.88 86 LYS A O 1
ATOM 625 N N . PRO A 1 87 ? 0.389 -5.099 12.287 1.00 96.31 87 PRO A N 1
ATOM 626 C CA . PRO A 1 87 ? 0.859 -5.698 11.040 1.00 96.31 87 PRO A CA 1
ATOM 627 C C . PRO A 1 87 ? 0.883 -4.706 9.877 1.00 96.31 87 PRO A C 1
ATOM 629 O O . PRO A 1 87 ? 1.786 -4.775 9.052 1.00 96.31 87 PRO A O 1
ATOM 632 N N . VAL A 1 88 ? -0.065 -3.760 9.832 1.00 97.31 88 VAL A N 1
ATOM 633 C CA . VAL A 1 88 ? -0.102 -2.712 8.802 1.00 97.31 88 VAL A CA 1
ATOM 634 C C . VAL A 1 88 ? 1.172 -1.885 8.848 1.00 97.31 88 VAL A C 1
ATOM 636 O O . VAL A 1 88 ? 1.819 -1.739 7.826 1.00 97.31 88 VAL A O 1
ATOM 639 N N . PHE A 1 89 ? 1.581 -1.406 10.024 1.00 95.88 89 PHE A N 1
ATOM 640 C CA . PHE A 1 89 ? 2.793 -0.590 10.152 1.00 95.88 89 PHE A CA 1
ATOM 641 C C . PHE A 1 89 ? 4.047 -1.365 9.748 1.00 95.88 89 PHE A C 1
ATOM 643 O O . PHE A 1 89 ? 4.866 -0.862 8.986 1.00 95.88 89 PHE A O 1
ATOM 650 N N . SER A 1 90 ? 4.193 -2.602 10.225 1.00 96.00 90 SER A N 1
ATOM 651 C CA . SER A 1 90 ? 5.373 -3.406 9.903 1.00 96.00 90 SER A CA 1
ATOM 652 C C . SER A 1 90 ? 5.462 -3.723 8.407 1.00 96.00 90 SER A C 1
ATOM 654 O O . SER A 1 90 ? 6.520 -3.535 7.811 1.00 96.00 90 SER A O 1
ATOM 656 N N . LEU A 1 91 ? 4.359 -4.155 7.789 1.00 97.75 91 LEU A N 1
ATOM 657 C CA . LEU A 1 91 ? 4.337 -4.526 6.374 1.00 97.75 91 LEU A CA 1
ATOM 658 C C . LEU A 1 91 ? 4.390 -3.303 5.453 1.00 97.75 91 LEU A C 1
ATOM 660 O O . LEU A 1 91 ? 5.135 -3.317 4.475 1.00 97.75 91 LEU A O 1
ATOM 664 N N . ALA A 1 92 ? 3.667 -2.228 5.778 1.00 97.19 92 ALA A N 1
ATOM 665 C CA . ALA A 1 92 ? 3.665 -1.003 4.984 1.00 97.19 92 ALA A CA 1
ATOM 666 C C . ALA A 1 92 ? 5.050 -0.357 4.941 1.00 97.19 92 ALA A C 1
ATOM 668 O O . ALA A 1 92 ? 5.459 0.091 3.877 1.00 97.19 92 ALA A O 1
ATOM 669 N N . MET A 1 93 ? 5.806 -0.360 6.044 1.00 97.38 93 MET A N 1
ATOM 670 C CA . MET A 1 93 ? 7.181 0.153 6.033 1.00 97.38 93 MET A CA 1
ATOM 671 C C . MET A 1 93 ? 8.073 -0.637 5.074 1.00 97.38 93 MET A C 1
ATOM 673 O O . MET A 1 93 ? 8.774 -0.036 4.267 1.00 97.38 93 MET A O 1
ATOM 677 N N . VAL A 1 94 ? 7.995 -1.971 5.095 1.00 98.00 94 VAL A N 1
ATOM 678 C CA . VAL A 1 94 ? 8.744 -2.819 4.152 1.00 98.00 94 VAL A CA 1
ATOM 679 C C . VAL A 1 94 ? 8.305 -2.556 2.710 1.00 98.00 94 VAL A C 1
ATOM 681 O O . VAL A 1 94 ? 9.150 -2.371 1.836 1.00 98.00 94 VAL A O 1
ATOM 684 N N . ALA A 1 95 ? 6.996 -2.491 2.455 1.00 98.25 95 ALA A N 1
ATOM 685 C CA . ALA A 1 95 ? 6.447 -2.226 1.128 1.00 98.25 95 ALA A CA 1
ATOM 686 C C . ALA A 1 95 ? 6.869 -0.847 0.592 1.00 98.25 95 ALA A C 1
ATOM 688 O O . ALA A 1 95 ? 7.330 -0.748 -0.545 1.00 98.25 95 ALA A O 1
ATOM 689 N N . ILE A 1 96 ? 6.795 0.201 1.417 1.00 98.38 96 ILE A N 1
ATOM 690 C CA . ILE A 1 96 ? 7.256 1.556 1.089 1.00 98.38 96 ILE A CA 1
ATOM 691 C C . ILE A 1 96 ? 8.749 1.541 0.759 1.00 98.38 96 ILE A C 1
ATOM 693 O O . ILE A 1 96 ? 9.139 2.036 -0.297 1.00 98.38 96 ILE A O 1
ATOM 697 N N . THR A 1 97 ? 9.581 0.945 1.618 1.00 98.31 97 THR A N 1
ATOM 698 C CA . THR A 1 97 ? 11.030 0.877 1.401 1.00 98.31 97 THR A CA 1
ATOM 699 C C . THR A 1 97 ? 11.363 0.166 0.095 1.00 98.31 97 THR A C 1
ATOM 701 O O . THR A 1 97 ? 12.115 0.710 -0.708 1.00 98.31 97 THR A O 1
ATOM 704 N N . LEU A 1 98 ? 10.771 -1.002 -0.167 1.00 98.12 98 LEU A N 1
ATOM 705 C CA . LEU A 1 98 ? 11.005 -1.737 -1.411 1.00 98.12 98 LEU A CA 1
ATOM 706 C C . LEU A 1 98 ? 10.532 -0.964 -2.643 1.00 98.12 98 LEU A C 1
ATOM 708 O O . LEU A 1 98 ? 11.215 -0.974 -3.661 1.00 98.12 98 LEU A O 1
ATOM 712 N N . THR A 1 99 ? 9.401 -0.263 -2.548 1.00 98.38 99 THR A N 1
ATOM 713 C CA . THR A 1 99 ? 8.874 0.550 -3.655 1.00 98.38 99 THR A CA 1
ATOM 714 C C . THR A 1 99 ? 9.812 1.721 -3.967 1.00 98.38 99 THR A C 1
ATOM 716 O O . THR A 1 99 ? 10.145 1.951 -5.127 1.00 98.38 99 THR A O 1
ATOM 719 N N . ILE A 1 100 ? 10.312 2.418 -2.938 1.00 98.19 100 ILE A N 1
ATOM 720 C CA . ILE A 1 100 ? 11.315 3.485 -3.094 1.00 98.19 100 ILE A CA 1
ATOM 721 C C . ILE A 1 100 ? 12.605 2.925 -3.692 1.00 98.19 100 ILE A C 1
ATOM 723 O O . ILE A 1 100 ? 13.138 3.493 -4.641 1.00 98.19 100 ILE A O 1
ATOM 727 N N . MET A 1 101 ? 13.102 1.805 -3.162 1.00 97.88 101 MET A N 1
ATOM 728 C CA . MET A 1 101 ? 14.314 1.169 -3.670 1.00 97.88 101 MET A CA 1
ATOM 729 C C . MET A 1 101 ? 14.161 0.777 -5.138 1.00 97.88 101 MET A C 1
ATOM 731 O O . MET A 1 101 ? 15.043 1.084 -5.929 1.00 97.88 101 MET A O 1
ATOM 735 N N . ALA A 1 102 ? 13.044 0.160 -5.528 1.00 97.50 102 ALA A N 1
ATOM 736 C CA . ALA A 1 102 ? 12.788 -0.186 -6.922 1.00 97.50 102 ALA A CA 1
ATOM 737 C C . ALA A 1 102 ? 12.838 1.057 -7.828 1.00 97.50 102 ALA A C 1
ATOM 739 O O . ALA A 1 102 ? 13.496 1.013 -8.866 1.00 97.50 102 ALA A O 1
ATOM 740 N N . ALA A 1 103 ? 12.227 2.173 -7.412 1.00 96.00 103 ALA A N 1
ATOM 741 C CA . ALA A 1 103 ? 12.245 3.427 -8.166 1.00 96.00 103 ALA A CA 1
ATOM 742 C C . ALA A 1 103 ? 13.658 4.032 -8.292 1.00 96.00 103 ALA A C 1
ATOM 744 O O . ALA A 1 103 ? 14.083 4.383 -9.392 1.00 96.00 103 ALA A O 1
ATOM 745 N N . VAL A 1 104 ? 14.417 4.110 -7.192 1.00 96.00 104 VAL A N 1
ATOM 746 C CA . VAL A 1 104 ? 15.790 4.654 -7.189 1.00 96.00 104 VAL A CA 1
ATOM 747 C C . VAL A 1 104 ? 16.734 3.786 -8.020 1.00 96.00 104 VAL A C 1
ATOM 749 O O . VAL A 1 104 ? 17.521 4.299 -8.811 1.00 96.00 104 VAL A O 1
ATOM 752 N N . ILE A 1 105 ? 16.643 2.463 -7.875 1.00 96.56 105 ILE A N 1
ATOM 753 C CA . ILE A 1 105 ? 17.455 1.522 -8.650 1.00 96.56 105 ILE A CA 1
ATOM 754 C C . ILE A 1 105 ? 17.060 1.566 -10.131 1.00 96.56 105 ILE A C 1
ATOM 756 O O . ILE A 1 105 ? 17.942 1.465 -10.977 1.00 96.56 105 ILE A O 1
ATOM 760 N N . GLY A 1 106 ? 15.780 1.788 -10.452 1.00 94.50 106 GLY A N 1
ATOM 761 C CA . GLY A 1 106 ? 15.312 2.010 -11.825 1.00 94.50 106 GLY A CA 1
ATOM 762 C C . GLY A 1 106 ? 16.015 3.192 -12.494 1.00 94.50 106 GLY A C 1
ATOM 763 O O . GLY A 1 106 ? 16.576 3.036 -13.572 1.00 94.50 106 GLY A O 1
ATOM 764 N N . ALA A 1 107 ? 16.131 4.326 -11.798 1.00 92.25 107 ALA A N 1
ATOM 765 C CA . ALA A 1 107 ? 16.907 5.468 -12.293 1.00 92.25 107 ALA A CA 1
ATOM 766 C C . ALA A 1 107 ? 18.404 5.134 -12.497 1.00 92.25 107 ALA A C 1
ATOM 768 O O . ALA A 1 107 ? 19.054 5.637 -13.414 1.00 92.25 107 ALA A O 1
ATOM 769 N N . GLY A 1 108 ? 18.970 4.252 -11.666 1.00 93.19 108 GLY A N 1
ATOM 770 C CA . GLY A 1 108 ? 20.330 3.739 -11.853 1.00 93.19 108 GLY A CA 1
ATOM 771 C C . GLY A 1 108 ? 20.481 2.826 -13.078 1.00 93.19 108 GLY A C 1
ATOM 772 O O . GLY A 1 108 ? 21.520 2.855 -13.733 1.00 93.19 108 GLY A O 1
ATOM 773 N N . VAL A 1 109 ? 19.451 2.047 -13.420 1.00 94.56 109 VAL A N 1
ATOM 774 C CA . VAL A 1 109 ? 19.414 1.250 -14.659 1.00 94.56 109 VAL A CA 1
ATOM 775 C C . VAL A 1 109 ? 19.326 2.162 -15.883 1.00 94.56 109 VAL A C 1
ATOM 777 O O . VAL A 1 109 ? 20.077 1.957 -16.832 1.00 94.56 109 VAL A O 1
ATOM 780 N N . ASP A 1 110 ? 18.503 3.212 -15.834 1.00 89.81 110 ASP A N 1
ATOM 781 C CA . ASP A 1 110 ? 18.343 4.176 -16.937 1.00 89.81 110 ASP A CA 1
ATOM 782 C C . ASP A 1 110 ? 19.646 4.920 -17.281 1.00 89.81 110 ASP A C 1
ATOM 784 O O . ASP A 1 110 ? 19.869 5.310 -18.426 1.00 89.81 110 ASP A O 1
ATOM 788 N N . THR A 1 111 ? 20.535 5.095 -16.300 1.00 91.81 111 THR A N 1
ATOM 789 C CA . THR A 1 111 ? 21.869 5.699 -16.490 1.00 91.81 111 THR A CA 1
ATOM 790 C C . THR A 1 111 ? 22.961 4.684 -16.842 1.00 91.81 111 THR A C 1
ATOM 792 O O . THR A 1 111 ? 24.106 5.072 -17.071 1.00 91.81 111 THR A O 1
ATOM 795 N N . GLY A 1 112 ? 22.641 3.387 -16.870 1.00 91.75 112 GLY A N 1
ATOM 796 C CA . GLY A 1 112 ? 23.601 2.299 -17.083 1.00 91.75 112 GLY A CA 1
ATOM 797 C C . GLY A 1 112 ? 24.522 2.015 -15.889 1.00 91.75 112 GLY A C 1
ATOM 798 O O . GLY A 1 112 ? 25.425 1.188 -16.001 1.00 91.75 112 GLY A O 1
ATOM 799 N N . ALA A 1 113 ? 24.306 2.671 -14.745 1.00 94.56 113 ALA A N 1
ATOM 800 C CA . ALA A 1 113 ? 25.116 2.497 -13.540 1.00 94.56 113 ALA A CA 1
ATOM 801 C C . ALA A 1 113 ? 24.796 1.197 -12.785 1.00 94.56 113 ALA A C 1
ATOM 803 O O . ALA A 1 113 ? 25.632 0.699 -12.030 1.00 94.56 113 ALA A O 1
ATOM 804 N N . LEU A 1 114 ? 23.586 0.655 -12.964 1.00 94.56 114 LEU A N 1
ATOM 805 C CA . LEU A 1 114 ? 23.125 -0.558 -12.292 1.00 94.56 114 LEU A CA 1
ATOM 806 C C . LEU A 1 114 ? 22.523 -1.577 -13.272 1.00 94.56 114 LEU A C 1
ATOM 808 O O . LEU A 1 114 ? 21.932 -1.205 -14.283 1.00 94.56 114 LEU A O 1
ATOM 812 N N . PRO A 1 115 ? 22.631 -2.880 -12.965 1.00 93.25 115 PRO A N 1
ATOM 813 C CA . PRO A 1 115 ? 22.062 -3.948 -13.785 1.00 93.25 115 PRO A CA 1
ATOM 814 C C . PRO A 1 115 ? 20.529 -4.057 -13.674 1.00 93.25 115 PRO A C 1
ATOM 816 O O . PRO A 1 115 ? 19.958 -4.069 -12.580 1.00 93.25 115 PRO A O 1
ATOM 819 N N . THR A 1 116 ? 19.862 -4.290 -14.809 1.00 93.50 116 THR A N 1
ATOM 820 C CA . THR A 1 116 ? 18.396 -4.447 -14.922 1.00 93.50 116 THR A CA 1
ATOM 821 C C . THR A 1 116 ? 17.827 -5.587 -14.072 1.00 93.50 116 THR A C 1
ATOM 823 O O . THR A 1 116 ? 16.704 -5.497 -13.571 1.00 93.50 116 THR A O 1
ATOM 826 N N . GLY A 1 117 ? 18.603 -6.656 -13.857 1.00 93.38 117 GLY A N 1
ATOM 827 C CA . GLY A 1 117 ? 18.174 -7.803 -13.050 1.00 93.38 117 GLY A CA 1
ATOM 828 C C . GLY A 1 117 ? 17.838 -7.430 -11.602 1.00 93.38 117 GLY A C 1
ATOM 829 O O . GLY A 1 117 ? 16.840 -7.903 -11.061 1.00 93.38 117 GLY A O 1
ATOM 830 N N . PHE A 1 118 ? 18.610 -6.520 -10.994 1.00 93.25 118 PHE A N 1
ATOM 831 C CA . PHE A 1 118 ? 18.360 -6.063 -9.622 1.00 93.25 118 PHE A CA 1
ATOM 832 C C . PHE A 1 118 ? 17.101 -5.199 -9.525 1.00 93.25 118 PHE A C 1
ATOM 834 O O . PHE A 1 118 ? 16.304 -5.387 -8.606 1.00 93.25 118 PHE A O 1
ATOM 841 N N . HIS A 1 119 ? 16.889 -4.298 -10.489 1.00 96.88 119 HIS A N 1
ATOM 842 C CA . HIS A 1 119 ? 15.659 -3.509 -10.568 1.00 96.88 119 HIS A CA 1
ATOM 843 C C . HIS A 1 119 ? 14.424 -4.411 -10.697 1.00 96.88 119 HIS A C 1
ATOM 845 O O . HIS A 1 119 ? 13.466 -4.263 -9.943 1.00 96.88 119 HIS A O 1
ATOM 851 N N . THR A 1 120 ? 14.489 -5.402 -11.590 1.00 96.44 120 THR A N 1
ATOM 852 C CA . THR A 1 120 ? 13.395 -6.352 -11.838 1.00 96.44 120 THR A CA 1
ATOM 853 C C . THR A 1 120 ? 13.035 -7.142 -10.578 1.00 96.44 120 THR A C 1
ATOM 855 O O . THR A 1 120 ? 11.862 -7.250 -10.219 1.00 96.44 120 THR A O 1
ATOM 858 N N . LEU A 1 121 ? 14.043 -7.660 -9.867 1.00 97.25 121 LEU A N 1
ATOM 859 C CA . LEU A 1 121 ? 13.838 -8.404 -8.625 1.00 97.25 121 LEU A CA 1
ATOM 860 C C . LEU A 1 121 ? 13.172 -7.536 -7.547 1.00 97.25 121 LEU A C 1
ATOM 862 O O . LEU A 1 121 ? 12.194 -7.959 -6.928 1.00 97.25 121 LEU A O 1
ATOM 866 N N . LEU A 1 122 ? 13.669 -6.310 -7.347 1.00 97.19 122 LEU A N 1
ATOM 867 C CA . LEU A 1 122 ? 13.087 -5.360 -6.397 1.00 97.19 122 LEU A CA 1
ATOM 868 C C . LEU A 1 122 ? 11.652 -4.989 -6.764 1.00 97.19 122 LEU A C 1
ATOM 870 O O . LEU A 1 122 ? 10.810 -4.906 -5.874 1.00 97.19 122 LEU A O 1
ATOM 874 N N . ALA A 1 123 ? 11.355 -4.809 -8.050 1.00 97.88 123 ALA A N 1
ATOM 875 C CA . ALA A 1 123 ? 10.015 -4.475 -8.507 1.00 97.88 123 ALA A CA 1
ATOM 876 C C . ALA A 1 123 ? 9.011 -5.602 -8.201 1.00 97.88 123 ALA A C 1
ATOM 878 O O . ALA A 1 123 ? 7.920 -5.332 -7.695 1.00 97.88 123 ALA A O 1
ATOM 879 N N . TYR A 1 124 ? 9.390 -6.871 -8.402 1.00 98.38 124 TYR A N 1
ATOM 880 C CA . TYR A 1 124 ? 8.544 -8.006 -8.014 1.00 98.38 124 TYR A CA 1
ATOM 881 C C . TYR A 1 124 ? 8.318 -8.087 -6.504 1.00 98.38 124 TYR A C 1
ATOM 883 O O . TYR A 1 124 ? 7.177 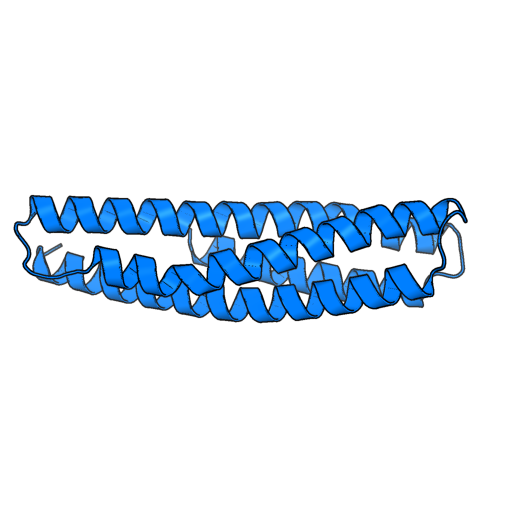-8.255 -6.065 1.00 98.38 124 TYR A O 1
ATOM 891 N N . PHE A 1 125 ? 9.374 -7.930 -5.701 1.00 98.19 125 PHE A N 1
ATOM 892 C CA . PHE A 1 125 ? 9.233 -7.917 -4.245 1.00 98.19 125 PHE A CA 1
ATOM 893 C C . PHE A 1 125 ? 8.387 -6.744 -3.758 1.00 98.19 125 PHE A C 1
ATOM 895 O O . PHE A 1 125 ? 7.551 -6.933 -2.877 1.00 98.19 125 PHE A O 1
ATOM 902 N N . ALA A 1 126 ? 8.538 -5.560 -4.355 1.00 98.31 126 ALA A N 1
ATOM 903 C CA . ALA A 1 126 ? 7.697 -4.414 -4.050 1.00 98.31 126 ALA A CA 1
ATOM 904 C C . ALA A 1 126 ? 6.220 -4.754 -4.296 1.00 98.31 126 ALA A C 1
ATOM 906 O O . ALA A 1 126 ? 5.412 -4.605 -3.382 1.00 98.31 126 ALA A O 1
ATOM 907 N N . VAL A 1 127 ? 5.854 -5.286 -5.467 1.00 98.50 127 VAL A N 1
ATOM 908 C CA . VAL A 1 127 ? 4.459 -5.675 -5.759 1.00 98.50 127 VAL A CA 1
ATOM 909 C C . VAL A 1 127 ? 3.941 -6.704 -4.747 1.00 98.50 127 VAL A C 1
ATOM 911 O O . VAL A 1 127 ? 2.881 -6.496 -4.156 1.00 98.50 127 VAL A O 1
ATOM 914 N N . LEU A 1 128 ? 4.696 -7.777 -4.490 1.00 98.31 128 LEU A N 1
ATOM 915 C CA . LEU A 1 128 ? 4.317 -8.827 -3.535 1.00 98.31 128 LEU A CA 1
ATOM 916 C C . LEU A 1 128 ? 4.104 -8.277 -2.118 1.00 98.31 128 LEU A C 1
ATOM 918 O O . LEU A 1 128 ? 3.093 -8.579 -1.481 1.00 98.31 128 LEU A O 1
ATOM 922 N N . CYS A 1 129 ? 5.022 -7.441 -1.630 1.00 98.12 129 CYS A N 1
ATOM 923 C CA . CYS A 1 129 ? 4.904 -6.819 -0.316 1.00 98.12 129 CYS A CA 1
ATOM 924 C C . CYS A 1 129 ? 3.716 -5.860 -0.242 1.00 98.12 129 CYS A C 1
ATOM 926 O O . CYS A 1 129 ? 2.996 -5.890 0.751 1.00 98.12 129 CYS A O 1
ATOM 928 N N . ASN A 1 130 ? 3.449 -5.063 -1.281 1.00 98.44 130 ASN A N 1
ATOM 929 C CA . ASN A 1 130 ? 2.277 -4.188 -1.289 1.00 98.44 130 ASN A CA 1
ATOM 930 C C . ASN A 1 130 ? 0.960 -4.996 -1.287 1.00 98.44 130 ASN A C 1
ATOM 932 O O . ASN A 1 130 ? 0.030 -4.640 -0.563 1.00 98.44 130 ASN A O 1
ATOM 936 N N . VAL A 1 131 ? 0.884 -6.130 -1.997 1.00 98.44 131 VAL A N 1
ATOM 937 C CA . VAL A 1 131 ? -0.275 -7.049 -1.932 1.00 98.44 131 VAL A CA 1
ATOM 938 C C . VAL A 1 131 ? -0.457 -7.623 -0.521 1.00 98.44 131 VAL A C 1
ATOM 940 O O . VAL A 1 131 ? -1.574 -7.658 0.001 1.00 98.44 131 VAL A O 1
ATOM 943 N N . ALA A 1 132 ? 0.631 -8.048 0.127 1.00 97.94 132 ALA A N 1
ATOM 944 C CA . ALA A 1 132 ? 0.583 -8.531 1.506 1.00 97.94 132 ALA A CA 1
ATOM 945 C C . ALA A 1 132 ? 0.118 -7.434 2.482 1.00 97.94 132 ALA A C 1
ATOM 947 O O . ALA A 1 132 ? -0.714 -7.694 3.357 1.00 97.94 132 ALA A O 1
ATOM 948 N N . THR A 1 133 ? 0.598 -6.201 2.297 1.00 98.25 133 THR A N 1
ATOM 949 C CA . THR A 1 133 ? 0.168 -5.029 3.067 1.00 98.25 133 THR A CA 1
ATOM 950 C C . THR A 1 133 ? -1.319 -4.754 2.872 1.00 98.25 133 THR A C 1
ATOM 952 O O . THR A 1 133 ? -2.024 -4.615 3.867 1.00 98.25 133 THR A O 1
ATOM 955 N N . LEU A 1 134 ? -1.837 -4.780 1.638 1.00 98.12 134 LEU A N 1
ATOM 956 C CA . LEU A 1 134 ? -3.262 -4.557 1.353 1.00 98.12 134 LEU A CA 1
ATOM 957 C C . LEU A 1 134 ? -4.172 -5.501 2.151 1.00 98.12 134 LEU A C 1
ATOM 959 O O . LEU A 1 134 ? -5.203 -5.087 2.684 1.00 98.12 134 LEU A O 1
ATOM 963 N N . ARG A 1 135 ? -3.776 -6.773 2.293 1.00 97.75 135 ARG A N 1
ATOM 964 C CA . ARG A 1 135 ? -4.511 -7.732 3.130 1.00 97.75 135 ARG A CA 1
ATOM 965 C C . ARG A 1 135 ? -4.538 -7.294 4.596 1.00 97.75 135 ARG A C 1
ATOM 967 O O . ARG A 1 135 ? -5.595 -7.348 5.226 1.00 97.75 135 ARG A O 1
ATOM 974 N N . ALA A 1 136 ? -3.398 -6.881 5.147 1.00 97.94 136 ALA A N 1
ATOM 975 C CA . ALA A 1 136 ? -3.321 -6.399 6.525 1.00 97.94 136 ALA A CA 1
ATOM 976 C C . ALA A 1 136 ? -4.156 -5.125 6.727 1.00 97.94 136 ALA A C 1
ATOM 978 O O . ALA A 1 136 ? -4.867 -5.008 7.724 1.00 97.94 136 ALA A O 1
ATOM 979 N N . GLU A 1 137 ? -4.128 -4.207 5.760 1.00 98.06 137 GLU A N 1
ATOM 980 C CA . GLU A 1 137 ? -4.923 -2.979 5.768 1.00 98.06 137 GLU A CA 1
ATOM 981 C C . GLU A 1 137 ? -6.420 -3.270 5.776 1.00 98.06 137 GLU A C 1
ATOM 983 O O . GLU A 1 137 ? -7.147 -2.735 6.614 1.00 98.06 137 GLU A O 1
ATOM 988 N N . TYR A 1 138 ? -6.883 -4.170 4.906 1.00 97.94 138 TYR A N 1
ATOM 989 C CA . TYR A 1 138 ? -8.279 -4.595 4.875 1.00 97.94 138 TYR A CA 1
ATOM 990 C C . TYR A 1 138 ? -8.729 -5.165 6.228 1.00 97.94 138 TYR A C 1
ATOM 992 O O . TYR A 1 138 ? -9.744 -4.737 6.781 1.00 97.94 138 TYR A O 1
ATOM 1000 N N . VAL A 1 139 ? -7.948 -6.086 6.805 1.00 97.50 139 VAL A N 1
ATOM 1001 C CA . VAL A 1 139 ? -8.253 -6.690 8.114 1.00 97.50 139 VAL A CA 1
ATOM 1002 C C . VAL A 1 139 ? -8.298 -5.632 9.221 1.00 97.50 139 VAL A C 1
ATOM 1004 O O . VAL A 1 139 ? -9.206 -5.659 10.061 1.00 97.50 139 VAL A O 1
ATOM 1007 N N . ALA A 1 140 ? -7.362 -4.681 9.216 1.00 97.62 140 ALA A N 1
ATOM 1008 C CA . ALA A 1 140 ? -7.322 -3.599 10.193 1.00 97.62 140 ALA A CA 1
ATOM 1009 C C . ALA A 1 140 ? -8.532 -2.664 10.065 1.00 97.62 140 ALA A C 1
ATOM 1011 O O . ALA A 1 140 ? -9.147 -2.316 11.073 1.00 97.62 140 ALA A O 1
ATOM 1012 N N . LEU A 1 141 ? -8.918 -2.301 8.838 1.00 97.06 141 LEU A N 1
ATOM 1013 C CA . LEU A 1 141 ? -10.079 -1.452 8.572 1.00 97.06 141 LEU A CA 1
ATOM 1014 C C . LEU A 1 141 ? -11.390 -2.125 8.991 1.00 97.06 141 LEU A C 1
ATOM 1016 O O . LEU A 1 141 ? -12.213 -1.486 9.645 1.00 97.06 141 LEU A O 1
ATOM 1020 N N . VAL A 1 142 ? -11.569 -3.412 8.678 1.00 96.88 142 VAL A N 1
ATOM 1021 C CA . VAL A 1 142 ? -12.757 -4.177 9.090 1.00 96.88 142 VAL A CA 1
ATOM 1022 C C . VAL A 1 142 ? -12.822 -4.309 10.612 1.00 96.88 142 VAL A C 1
ATOM 1024 O O . VAL A 1 142 ? -13.886 -4.119 11.200 1.00 96.88 142 VAL A O 1
ATOM 1027 N N . THR A 1 143 ? -11.698 -4.605 11.269 1.00 96.19 143 THR A N 1
ATOM 1028 C CA . THR A 1 143 ? -11.640 -4.672 12.738 1.00 96.19 143 THR A CA 1
ATOM 1029 C C . THR A 1 143 ? -11.974 -3.320 13.358 1.00 96.19 143 THR A C 1
ATOM 1031 O O . THR A 1 143 ? -12.803 -3.242 14.261 1.00 96.19 143 THR A O 1
ATOM 1034 N N . CYS A 1 144 ? -11.402 -2.241 12.823 1.00 95.94 144 CYS A N 1
ATOM 1035 C CA . CYS A 1 144 ? -11.686 -0.887 13.275 1.00 95.94 144 CYS A CA 1
ATOM 1036 C C . CYS A 1 144 ? -13.169 -0.524 13.118 1.00 95.94 144 CYS A C 1
ATOM 1038 O O . CYS A 1 144 ? -13.732 0.077 14.029 1.00 95.94 144 CYS A O 1
ATOM 1040 N N . ALA A 1 145 ? -13.807 -0.896 12.003 1.00 95.75 145 ALA A N 1
ATOM 1041 C CA . ALA A 1 145 ? -15.236 -0.673 11.794 1.00 95.75 145 ALA A CA 1
ATOM 1042 C C . ALA A 1 145 ? -16.074 -1.411 12.849 1.00 95.75 145 ALA A C 1
ATOM 1044 O O . ALA A 1 145 ? -16.879 -0.787 13.530 1.00 95.75 145 ALA A O 1
ATOM 1045 N N . ARG A 1 146 ? -15.794 -2.701 13.089 1.00 96.31 146 ARG A N 1
ATOM 1046 C CA . ARG A 1 146 ? -16.504 -3.486 14.115 1.00 96.31 146 ARG A CA 1
ATOM 1047 C C . ARG A 1 146 ? -16.368 -2.900 15.521 1.00 96.31 146 ARG A C 1
ATOM 1049 O O . ARG A 1 146 ? -17.335 -2.924 16.280 1.00 96.31 146 ARG A O 1
ATOM 1056 N N . VAL A 1 147 ? -15.180 -2.411 15.882 1.00 96.12 147 VAL A N 1
ATOM 1057 C CA . VAL A 1 147 ? -14.944 -1.782 17.190 1.00 96.12 147 VAL A CA 1
ATOM 1058 C C . VAL A 1 147 ? -15.728 -0.477 17.310 1.00 96.12 147 VAL A C 1
ATOM 1060 O O . VAL A 1 147 ? -16.394 -0.272 18.320 1.00 96.12 147 VAL A O 1
ATOM 1063 N N . VAL A 1 148 ? -15.703 0.370 16.276 1.00 95.62 148 VAL A N 1
ATOM 1064 C CA . VAL A 1 148 ? -16.486 1.615 16.244 1.00 95.62 148 VAL A CA 1
ATOM 1065 C C . VAL A 1 148 ? -17.979 1.317 16.380 1.00 95.62 148 VAL A C 1
ATOM 1067 O O . VAL A 1 148 ? -18.622 1.890 17.251 1.00 95.62 148 VAL A O 1
ATOM 1070 N N . ASP A 1 149 ? -18.515 0.362 15.616 1.00 96.00 149 ASP A N 1
ATOM 1071 C CA . ASP A 1 149 ? -19.931 -0.022 15.695 1.00 96.00 149 ASP A CA 1
ATOM 1072 C C . ASP A 1 149 ? -20.301 -0.575 17.080 1.00 96.00 149 ASP A C 1
ATOM 1074 O O . ASP A 1 149 ? -21.405 -0.370 17.582 1.00 96.00 149 ASP A O 1
ATOM 1078 N N . LYS A 1 150 ? -19.386 -1.307 17.727 1.00 95.75 150 LYS A N 1
ATOM 1079 C CA . LYS A 1 150 ? -19.579 -1.787 19.101 1.00 95.75 150 LYS A CA 1
ATOM 1080 C C . LYS A 1 150 ? -19.630 -0.628 20.096 1.00 95.75 150 LYS A C 1
ATOM 1082 O O . LYS A 1 150 ? -20.537 -0.617 20.919 1.00 95.75 150 LYS A O 1
ATOM 1087 N N . VAL A 1 151 ? -18.700 0.321 20.015 1.00 95.94 151 VAL A N 1
ATOM 1088 C CA . VAL A 1 151 ? -18.673 1.491 20.906 1.00 95.94 151 VAL A CA 1
ATOM 1089 C C . VAL A 1 151 ? -19.909 2.359 20.700 1.00 95.94 151 VAL A C 1
ATOM 1091 O O . VAL A 1 151 ? -20.577 2.671 21.675 1.00 95.94 151 VAL A O 1
ATOM 1094 N N . ASN A 1 152 ? -20.285 2.650 19.455 1.00 95.81 152 ASN A N 1
ATOM 1095 C CA . ASN A 1 152 ? -21.490 3.420 19.139 1.00 95.81 152 ASN A CA 1
ATOM 1096 C C . ASN A 1 152 ? -22.754 2.788 19.746 1.00 95.81 152 ASN A C 1
ATOM 1098 O O . ASN A 1 152 ? -23.490 3.454 20.469 1.00 95.81 152 ASN A O 1
ATOM 1102 N N . ARG A 1 153 ? -22.932 1.465 19.592 1.00 95.81 153 ARG A N 1
ATOM 1103 C CA . ARG A 1 153 ? -24.045 0.738 20.231 1.00 95.81 153 ARG A CA 1
ATOM 1104 C C . ARG A 1 153 ? -24.053 0.848 21.754 1.00 95.81 153 ARG A C 1
ATOM 1106 O O . ARG A 1 153 ? -25.127 0.952 22.332 1.00 95.81 153 ARG A O 1
ATOM 1113 N N . LEU A 1 154 ? -22.888 0.799 22.400 1.00 95.31 154 LEU A N 1
ATOM 1114 C CA . LEU A 1 154 ? -22.782 0.940 23.858 1.00 95.31 154 LEU A CA 1
ATOM 1115 C C . LEU A 1 154 ? -23.073 2.371 24.329 1.00 95.31 154 LEU A C 1
ATOM 1117 O O . LEU A 1 154 ? -23.567 2.551 25.435 1.00 95.31 154 LEU A O 1
ATOM 1121 N N . LEU A 1 155 ? -22.792 3.365 23.487 1.00 94.38 155 LEU A N 1
ATOM 1122 C CA . LEU A 1 155 ? -23.096 4.775 23.734 1.00 94.38 155 LEU A CA 1
ATOM 1123 C C . LEU A 1 155 ? -24.533 5.166 23.345 1.00 94.38 155 LEU A C 1
ATOM 1125 O O . LEU A 1 155 ? -24.964 6.269 23.669 1.00 94.38 155 LEU A O 1
ATOM 1129 N N . GLY A 1 156 ? -25.273 4.292 22.655 1.00 93.44 156 GLY A N 1
ATOM 1130 C CA . GLY A 1 156 ? -26.629 4.574 22.180 1.00 93.44 156 GLY A CA 1
ATOM 1131 C C . GLY A 1 156 ? -26.697 5.551 20.998 1.00 93.44 156 GLY A C 1
ATOM 1132 O O . GLY A 1 156 ? -27.712 6.232 20.851 1.00 93.44 156 GLY A O 1
ATOM 1133 N N . VAL A 1 157 ? -25.638 5.627 20.179 1.00 87.00 157 VAL A N 1
ATOM 1134 C CA . VAL A 1 157 ? -25.535 6.491 18.981 1.00 87.00 157 VAL A CA 1
ATOM 1135 C C . VAL A 1 157 ? -25.328 5.708 17.690 1.00 87.00 157 VAL A C 1
ATOM 1137 O O . VAL A 1 157 ? -24.851 4.551 17.750 1.00 87.00 157 VAL A O 1
#

Nearest PDB structures (foldseek):
  8gl3-assembly1_A  TM=5.427E-01  e=2.195E-01  synthetic construct
  6r1j-assembly1_D-2  TM=2.855E-01  e=1.353E+00  Aeromonas hydrophila J-1
  6h2e-assembly1_P-2  TM=2.879E-01  e=1.423E+00  Aeromonas hydrophila subsp. hydrophila AL09-71
  6r1j-assembly1_J-2  TM=2.798E-01  e=1.741E+00  Aeromonas hydrophila J-1
  7a0g-assembly1_FFF  TM=2.716E-01  e=6.157E+00  Serratia marcescens

Secondary structure (DSSP, 8-state):
-HHHHHHHHHHHHHHHHHHHHHHHT--SHHHHHHHHHHHHHHHHHHHHHHHHHHHHHHHHHHHHHHHHHHTT--S-HHHHHHHHHHHHHHHHHHHHHHHHHHHHHHHHHHTTSS-HHHHHHHHHHHHHHHHHHHHHHHHHHHHHHHHHHHHHHHHT-

Foldseek 3Di:
DLVVLLVLLVVLLVLLVVLLVLLVVDDDPVSLVVSLVSLVVSLVSNLVSLVVLLVVLVVLLVVLVVLCVVLVHDDDLSVLLVVLCPVLVVLSVVLNVLSVVLSVVSVCVVVVNHDPVVSSVSSVVSSVSSVVSSVSSVSSVVSSVVSVVVSCVSSVD

pLDDT: mean 95.72, std 2.98, range [77.75, 98.56]

Radius of gyration: 19.3 Å; Cα contacts (8 Å, |Δi|>4): 155; chains: 1; bounding box: 52×19×58 Å

Mean predicted aligned error: 3.11 Å

Sequence (157 aa):
MAAALLTATTLSIVGLAVSVVFGHLAHAPGEVLRHVSLAVFVTMMTLLSHSMLMFYLIGKGKAVREAATAGELSGDFAADISNARKPVFSLAMVAITLTIMAAVIGAGVDTGALPTGFHTLLAYFAVLCNVATLRAEYVALVTCARVVDKVNRLLGV

Solvent-accessible surface area (backbone atoms only — not comparable to full-atom values): 7932 Å² total; per-residue (Å²): 108,70,66,59,42,53,50,45,37,50,52,18,49,51,42,46,51,52,22,53,54,34,55,75,70,38,86,49,75,72,39,43,52,52,20,52,55,47,40,54,54,26,48,54,46,36,50,50,26,51,52,51,49,54,51,48,55,51,51,49,30,52,52,51,38,53,51,34,60,76,65,72,55,90,74,65,64,35,54,55,37,51,61,42,40,50,58,27,57,60,35,38,51,52,18,45,51,33,43,52,47,21,53,56,43,39,56,30,33,77,70,67,78,38,64,62,68,61,28,53,53,32,44,53,51,16,44,52,35,40,55,56,22,50,55,35,44,52,55,24,52,54,51,43,48,54,49,50,56,51,50,30,59,76,70,74,97